Protein AF-A0A6B2T6Z2-F1 (afdb_monomer_lite)

Sequence (76 aa):
MPSYDKLREILDPATTALLTVECQQGVVGTESALPELAAAARSSGALANVARLVAAAHRCGVQVLHAVAERRPDGR

Foldseek 3Di:
DDDPVVVCVVVPLVPAAAEDEAPDCCPQNPVHPPVVRVVCCVVVCVVVVSVVVVVVSVVNVHHYHYHHDDADPVND

Structure (mmCIF, N/CA/C/O backbone):
data_AF-A0A6B2T6Z2-F1
#
_entry.id   AF-A0A6B2T6Z2-F1
#
loop_
_atom_site.group_PDB
_atom_site.id
_atom_site.type_symbol
_atom_site.label_atom_id
_atom_site.label_alt_id
_atom_site.label_comp_id
_atom_site.label_asym_id
_atom_site.label_entity_id
_atom_site.label_seq_id
_atom_site.pdbx_PDB_ins_code
_atom_site.Cartn_x
_atom_site.Cartn_y
_atom_site.Cartn_z
_atom_site.occupancy
_atom_site.B_iso_or_equiv
_atom_site.auth_seq_id
_atom_site.auth_comp_id
_atom_site.auth_asym_id
_atom_site.auth_atom_id
_atom_site.pdbx_PDB_model_num
ATOM 1 N N . MET A 1 1 ? 9.466 2.374 22.803 1.00 75.44 1 MET A N 1
ATOM 2 C CA . MET A 1 1 ? 8.347 1.917 21.947 1.00 75.44 1 MET A CA 1
ATOM 3 C C . MET A 1 1 ? 7.049 2.075 22.722 1.00 75.44 1 MET A C 1
ATOM 5 O O . MET A 1 1 ? 7.086 1.828 23.923 1.00 75.44 1 MET A O 1
ATOM 9 N N . PRO A 1 2 ? 5.944 2.513 22.096 1.00 81.75 2 PRO A N 1
ATOM 10 C CA . PRO A 1 2 ? 4.634 2.503 22.749 1.00 81.75 2 PRO A CA 1
ATOM 11 C C . PRO A 1 2 ? 4.264 1.074 23.176 1.00 81.75 2 PRO A C 1
ATOM 13 O O . PRO 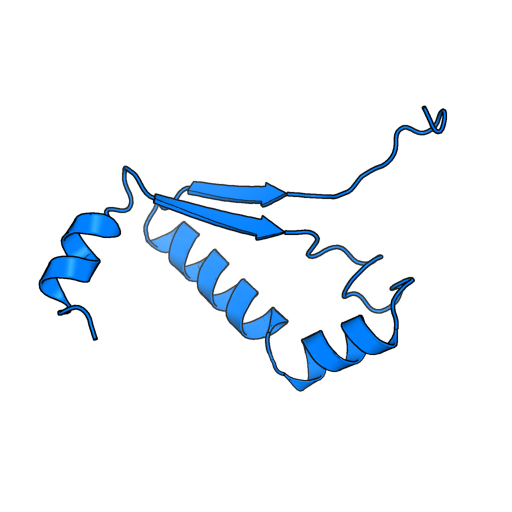A 1 2 ? 4.659 0.110 22.518 1.00 81.75 2 PRO A O 1
ATOM 16 N N . SER A 1 3 ? 3.540 0.940 24.288 1.00 94.62 3 SER A N 1
ATOM 17 C CA . SER A 1 3 ? 3.014 -0.356 24.724 1.00 94.62 3 SER A CA 1
ATOM 18 C C . SER A 1 3 ? 1.938 -0.850 23.757 1.00 94.62 3 SER A C 1
ATOM 20 O O . SER A 1 3 ? 1.303 -0.059 23.057 1.00 94.62 3 SER A O 1
ATOM 22 N N . TYR A 1 4 ? 1.696 -2.162 23.745 1.00 92.06 4 TYR A N 1
ATOM 23 C CA . TYR A 1 4 ? 0.589 -2.731 22.975 1.00 92.06 4 TYR A CA 1
ATOM 24 C C . TYR A 1 4 ? -0.764 -2.150 23.386 1.00 92.06 4 TYR A C 1
ATOM 26 O O . TYR A 1 4 ? -1.601 -1.930 22.520 1.00 92.06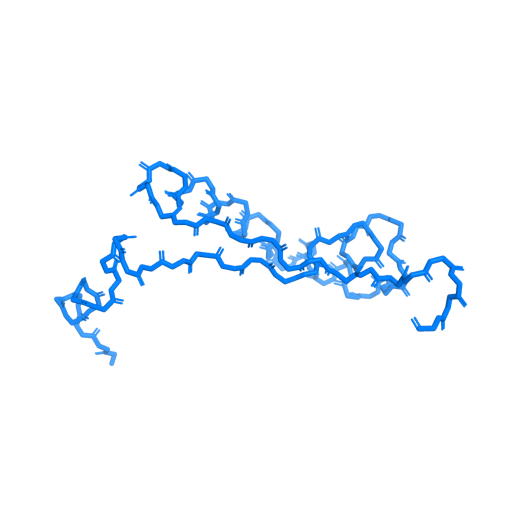 4 TYR A O 1
ATOM 34 N N . ASP A 1 5 ? -0.964 -1.848 24.670 1.00 93.12 5 ASP A N 1
ATOM 35 C CA . ASP A 1 5 ? -2.214 -1.253 25.152 1.00 93.12 5 ASP A CA 1
ATOM 36 C C . ASP A 1 5 ? -2.438 0.132 24.543 1.00 93.12 5 ASP A C 1
ATOM 38 O O . ASP A 1 5 ? -3.492 0.389 23.967 1.00 93.12 5 ASP A O 1
ATOM 42 N N . LYS A 1 6 ? -1.395 0.972 24.527 1.00 92.31 6 LYS A N 1
ATOM 43 C CA . LYS A 1 6 ? -1.457 2.289 23.886 1.00 92.31 6 LYS A CA 1
ATOM 44 C C . LYS A 1 6 ? -1.680 2.197 22.374 1.00 92.31 6 LYS A C 1
ATOM 46 O O . LYS A 1 6 ? -2.343 3.053 21.801 1.00 92.31 6 LYS A O 1
ATOM 51 N N . LEU A 1 7 ? -1.130 1.175 21.712 1.00 92.06 7 LEU A N 1
ATOM 52 C CA . LEU A 1 7 ? -1.376 0.944 20.285 1.00 92.06 7 LEU A CA 1
ATOM 53 C C . LEU A 1 7 ? -2.822 0.519 20.010 1.00 92.06 7 LEU A C 1
ATOM 55 O O . LEU A 1 7 ? -3.384 0.958 19.014 1.00 92.06 7 LEU A O 1
ATOM 59 N N . ARG A 1 8 ? -3.434 -0.300 20.875 1.00 89.62 8 ARG A N 1
ATOM 60 C CA . ARG A 1 8 ? -4.845 -0.691 20.723 1.00 89.62 8 ARG A CA 1
ATOM 61 C C . ARG A 1 8 ? -5.785 0.503 20.848 1.00 89.62 8 ARG A C 1
ATOM 63 O O . ARG A 1 8 ? -6.733 0.579 20.081 1.00 89.62 8 ARG A O 1
ATOM 70 N N . GLU A 1 9 ? -5.504 1.429 21.764 1.00 89.12 9 GLU A N 1
ATOM 71 C CA . GLU A 1 9 ? -6.320 2.638 21.947 1.00 89.12 9 GLU A CA 1
ATOM 72 C C . GLU A 1 9 ? -6.364 3.522 20.693 1.00 89.12 9 GLU A C 1
ATOM 74 O O . GLU A 1 9 ? -7.406 4.090 20.383 1.00 89.12 9 GLU A O 1
ATOM 79 N N . ILE A 1 10 ? -5.252 3.637 19.958 1.00 92.19 10 ILE A N 1
ATOM 80 C CA . ILE A 1 10 ? -5.161 4.522 18.783 1.00 92.19 10 ILE A CA 1
ATOM 81 C C . ILE A 1 10 ? -5.416 3.813 17.443 1.00 92.19 10 ILE A C 1
ATOM 83 O O . ILE A 1 10 ? -5.419 4.477 16.411 1.00 92.19 10 ILE A O 1
ATOM 87 N N . LEU A 1 11 ? -5.581 2.486 17.441 1.00 91.44 11 LEU A N 1
ATOM 88 C CA . LEU A 1 11 ? -5.814 1.665 16.243 1.00 91.44 11 LEU A CA 1
ATOM 89 C C . LEU A 1 11 ? -7.184 0.968 16.277 1.00 91.44 11 LEU A C 1
ATOM 91 O O . LEU A 1 11 ? -7.331 -0.127 15.730 1.00 91.44 11 LEU A O 1
ATOM 95 N N . ASP A 1 12 ? -8.180 1.576 16.928 1.00 92.75 12 ASP A N 1
ATOM 96 C CA . ASP A 1 12 ? -9.565 1.100 16.864 1.00 92.75 12 ASP A CA 1
ATOM 97 C C . ASP A 1 12 ? -10.019 1.050 15.389 1.00 92.75 12 ASP A C 1
ATOM 99 O O . ASP A 1 12 ? -9.975 2.079 14.702 1.00 92.75 12 ASP A O 1
ATOM 103 N N . PRO A 1 13 ? -10.449 -0.117 14.867 1.00 94.25 13 PRO A N 1
ATOM 104 C CA . PRO A 1 13 ? -10.927 -0.236 13.493 1.00 94.25 13 PRO A CA 1
ATOM 105 C C . PRO A 1 13 ? -12.041 0.749 13.125 1.00 94.25 13 PRO A C 1
ATOM 107 O O . PRO A 1 13 ? -12.101 1.173 11.972 1.00 94.25 13 PRO A O 1
ATOM 110 N N . ALA A 1 14 ? -12.887 1.146 14.082 1.00 93.50 14 ALA A N 1
ATOM 111 C CA . ALA A 1 14 ? -13.994 2.075 13.852 1.00 93.50 14 ALA A CA 1
ATOM 112 C C . ALA A 1 14 ? -13.532 3.505 13.519 1.00 93.50 14 ALA A C 1
ATOM 114 O O . ALA A 1 14 ? -14.296 4.280 12.944 1.00 93.50 14 ALA A O 1
ATOM 115 N N . THR A 1 15 ? -12.294 3.863 13.873 1.00 94.69 15 THR A N 1
ATOM 116 C CA . THR A 1 15 ? -11.716 5.202 13.660 1.00 94.69 15 THR A CA 1
ATOM 117 C C . THR A 1 15 ? -10.419 5.168 12.849 1.00 94.69 15 THR A C 1
ATOM 119 O O . THR A 1 15 ? -9.759 6.194 12.684 1.00 94.69 15 THR A O 1
ATOM 122 N N . THR A 1 16 ? -10.065 4.003 12.301 1.00 95.88 16 THR A N 1
ATOM 123 C CA . THR A 1 16 ? -8.831 3.781 11.543 1.00 95.88 16 THR A CA 1
ATOM 124 C C . THR A 1 16 ? -9.135 3.519 10.071 1.00 95.88 16 THR A C 1
ATOM 126 O O . THR A 1 16 ? -10.078 2.806 9.729 1.00 95.88 16 THR A O 1
ATOM 129 N N . ALA A 1 17 ? -8.277 4.033 9.188 1.00 97.12 17 ALA A N 1
ATOM 130 C CA . ALA A 1 17 ? -8.276 3.694 7.770 1.00 97.12 17 ALA A CA 1
ATOM 131 C C . ALA A 1 17 ? -6.880 3.253 7.307 1.00 97.12 17 ALA A C 1
ATOM 133 O O . ALA A 1 17 ? -5.861 3.776 7.764 1.00 97.12 17 ALA A O 1
ATOM 134 N N . LEU A 1 18 ? -6.836 2.313 6.362 1.00 97.75 18 LEU A N 1
ATOM 135 C CA . LEU A 1 18 ? -5.640 1.962 5.606 1.00 97.75 18 LEU A CA 1
ATOM 136 C C . LEU A 1 18 ? -5.663 2.705 4.269 1.00 97.75 18 LEU A C 1
ATOM 138 O O . LEU A 1 18 ? -6.525 2.449 3.430 1.00 97.75 18 LEU A O 1
ATOM 142 N N . LEU A 1 19 ? -4.685 3.580 4.055 1.00 98.19 19 LEU A N 1
ATOM 143 C CA . LEU A 1 19 ? -4.494 4.297 2.799 1.00 98.19 19 LEU A CA 1
ATOM 144 C C . LEU A 1 19 ? -3.330 3.685 2.014 1.00 98.19 19 LEU A C 1
ATOM 146 O O . LEU A 1 19 ? -2.190 3.716 2.478 1.00 98.19 19 LEU A O 1
ATOM 150 N N . THR A 1 20 ? -3.589 3.171 0.812 1.00 97.94 20 THR A N 1
ATOM 151 C CA . THR A 1 20 ? -2.515 2.903 -0.157 1.00 97.94 20 THR A CA 1
ATOM 152 C C . THR A 1 20 ? -2.327 4.131 -1.034 1.00 97.94 20 THR A C 1
ATOM 154 O O . THR A 1 20 ? -3.315 4.649 -1.553 1.00 97.94 20 THR A O 1
ATOM 157 N N . VAL A 1 21 ? -1.087 4.551 -1.262 1.00 97.12 21 VAL A N 1
ATOM 158 C CA . VAL A 1 21 ? -0.766 5.696 -2.122 1.00 97.12 21 VAL A CA 1
ATOM 159 C C . VAL A 1 21 ? -0.084 5.185 -3.383 1.00 97.12 21 VAL A C 1
ATOM 161 O O . VAL A 1 21 ? 0.922 4.484 -3.294 1.00 97.12 21 VAL A O 1
ATOM 164 N N . GLU A 1 22 ? -0.676 5.491 -4.536 1.00 96.31 22 GLU A N 1
ATOM 165 C CA . GLU A 1 22 ? -0.095 5.321 -5.872 1.00 96.31 22 GLU A CA 1
ATOM 166 C C . GLU A 1 22 ? 0.453 3.913 -6.166 1.00 96.31 22 GLU A C 1
ATOM 168 O O . GLU A 1 22 ? 1.412 3.723 -6.911 1.00 96.31 22 GLU A O 1
ATOM 173 N N . CYS A 1 23 ? -0.191 2.877 -5.620 1.00 96.50 23 CYS A N 1
ATOM 174 C CA . CYS A 1 23 ? 0.104 1.475 -5.939 1.00 96.50 23 CYS A CA 1
ATOM 175 C C . CYS A 1 23 ? -0.457 1.086 -7.325 1.00 96.50 23 CYS A C 1
ATOM 177 O O . CYS A 1 23 ? -1.216 0.126 -7.457 1.00 96.50 23 CYS A O 1
ATOM 179 N N . GLN A 1 24 ? -0.121 1.867 -8.352 1.00 95.81 24 GLN A N 1
ATOM 180 C CA . GLN A 1 24 ? -0.605 1.747 -9.728 1.00 95.81 24 GLN A CA 1
ATOM 181 C C . GLN A 1 24 ? 0.455 1.116 -10.640 1.00 95.81 24 GLN A C 1
ATOM 183 O O . GLN A 1 24 ? 1.657 1.175 -10.362 1.00 95.81 24 GLN A O 1
ATOM 188 N N . GLN A 1 25 ? 0.013 0.554 -11.774 1.00 95.62 25 GLN A N 1
ATOM 189 C CA . GLN A 1 25 ? 0.917 -0.049 -12.764 1.00 95.62 25 GLN A CA 1
ATOM 190 C C . GLN A 1 25 ? 1.976 0.943 -13.263 1.00 95.62 25 GLN A C 1
ATOM 192 O O . GLN A 1 25 ? 3.151 0.594 -13.331 1.00 95.62 25 GLN A O 1
ATOM 197 N N . GLY A 1 26 ? 1.579 2.197 -13.500 1.00 95.62 26 GLY A N 1
ATOM 198 C CA . GLY A 1 26 ? 2.477 3.262 -13.953 1.00 95.62 26 GLY A CA 1
ATOM 199 C C . GLY A 1 26 ? 3.542 3.707 -12.939 1.00 95.62 26 GLY A C 1
ATOM 200 O O . GLY A 1 26 ? 4.443 4.447 -13.325 1.00 95.62 26 GLY A O 1
ATOM 201 N N . VAL A 1 27 ? 3.479 3.253 -11.678 1.00 96.06 27 VAL A N 1
ATOM 202 C CA . VAL A 1 27 ? 4.405 3.658 -10.600 1.00 96.06 27 VAL A CA 1
ATOM 203 C C . VAL A 1 27 ? 5.226 2.476 -10.085 1.00 96.06 27 VAL A C 1
ATOM 205 O O . VAL A 1 27 ? 6.455 2.530 -10.063 1.00 96.06 27 VAL A O 1
ATOM 208 N N . VAL A 1 28 ? 4.572 1.376 -9.708 1.00 96.94 28 VAL A N 1
ATOM 209 C CA . VAL A 1 28 ? 5.229 0.195 -9.104 1.00 96.94 28 VAL A CA 1
ATOM 210 C C . VAL A 1 28 ? 4.994 -1.101 -9.888 1.00 96.94 28 VAL A C 1
ATOM 212 O O . VAL A 1 28 ? 5.396 -2.183 -9.455 1.00 96.94 28 VAL A O 1
ATOM 215 N N . GLY A 1 29 ? 4.329 -1.004 -11.038 1.00 95.31 29 GLY A N 1
ATOM 216 C CA . GLY A 1 29 ? 4.026 -2.123 -11.920 1.00 95.31 29 GLY A CA 1
ATOM 217 C C . GLY A 1 29 ? 5.127 -2.462 -12.915 1.00 95.31 29 GLY A C 1
ATOM 218 O O . GLY A 1 29 ? 6.214 -1.888 -12.913 1.00 95.31 29 GLY A O 1
ATOM 219 N N . THR A 1 30 ? 4.839 -3.428 -13.788 1.00 93.75 30 THR A N 1
ATOM 220 C CA . THR A 1 30 ? 5.754 -3.830 -14.872 1.00 93.75 30 THR A CA 1
ATOM 221 C C . THR A 1 30 ? 5.870 -2.780 -15.972 1.00 93.75 30 THR A C 1
ATOM 223 O O . THR A 1 30 ? 6.885 -2.747 -16.656 1.00 93.75 30 THR A O 1
ATOM 226 N N . GLU A 1 31 ? 4.862 -1.920 -16.112 1.00 94.00 31 GLU A N 1
ATOM 227 C CA . GLU A 1 31 ? 4.798 -0.826 -17.093 1.00 94.00 31 GL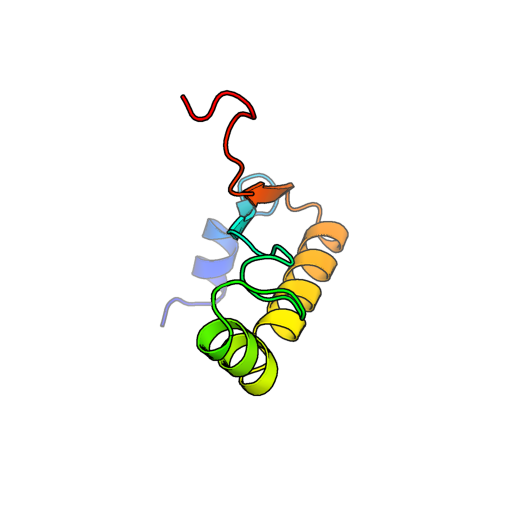U A CA 1
ATOM 228 C C . GLU A 1 31 ? 5.087 0.537 -16.444 1.00 94.00 31 GLU A C 1
ATOM 230 O O . GLU A 1 31 ? 4.597 1.575 -16.883 1.00 94.00 31 GLU A O 1
ATOM 235 N N . SER A 1 32 ? 5.844 0.535 -15.345 1.00 96.50 32 SER A N 1
ATOM 236 C CA . SER A 1 32 ? 6.121 1.750 -14.590 1.00 96.50 32 SER A CA 1
ATOM 237 C C . SER A 1 32 ? 6.962 2.748 -15.388 1.00 96.50 32 SER A C 1
ATOM 239 O O . SER A 1 32 ? 7.977 2.387 -15.987 1.00 96.50 32 SER A O 1
ATOM 241 N N . ALA A 1 33 ? 6.593 4.028 -15.308 1.00 95.44 33 ALA A N 1
ATOM 242 C CA . ALA A 1 33 ? 7.424 5.137 -15.776 1.00 95.44 33 ALA A CA 1
ATOM 243 C C . ALA A 1 33 ? 8.641 5.394 -14.857 1.00 95.44 33 ALA A C 1
ATOM 245 O O . ALA A 1 33 ? 9.525 6.177 -15.200 1.00 95.44 33 ALA A O 1
ATOM 246 N N . LEU A 1 34 ? 8.692 4.729 -13.696 1.00 96.69 34 LEU A N 1
ATOM 247 C CA . LEU A 1 34 ? 9.734 4.797 -12.669 1.00 96.69 34 LEU A CA 1
ATOM 248 C C . LEU A 1 34 ? 10.346 3.394 -12.442 1.00 96.69 34 LEU A C 1
ATOM 250 O O . LEU A 1 34 ? 10.121 2.771 -11.399 1.00 96.69 34 LEU A O 1
ATOM 254 N N . PRO A 1 35 ? 11.119 2.855 -13.404 1.00 95.62 35 PRO A N 1
ATOM 255 C CA . PRO A 1 35 ? 11.539 1.451 -13.393 1.00 95.62 35 PRO A CA 1
ATOM 256 C C . PRO A 1 35 ? 12.404 1.067 -12.182 1.00 95.62 35 PRO A C 1
ATOM 258 O O . PRO A 1 35 ? 12.252 -0.029 -11.643 1.00 95.62 35 PRO A O 1
ATOM 261 N N . GLU A 1 36 ? 13.270 1.963 -11.704 1.00 98.00 36 GLU A N 1
ATOM 262 C CA . GLU A 1 36 ? 14.104 1.712 -10.519 1.00 98.00 36 GLU A CA 1
ATOM 263 C C . GLU A 1 36 ? 13.269 1.619 -9.235 1.00 98.00 36 GLU A C 1
ATOM 265 O O . GLU A 1 36 ? 13.491 0.734 -8.406 1.00 98.00 36 GLU A O 1
ATOM 270 N N . LEU A 1 37 ? 12.250 2.476 -9.101 1.00 97.25 37 LEU A N 1
ATOM 271 C CA . LEU A 1 37 ? 11.304 2.422 -7.988 1.00 97.25 37 LEU A CA 1
ATOM 272 C C . LEU A 1 37 ? 10.497 1.122 -8.021 1.00 97.25 37 LEU A C 1
ATOM 274 O O . LEU A 1 37 ? 10.364 0.462 -6.992 1.00 97.25 37 LEU A O 1
ATOM 278 N N . ALA A 1 38 ? 9.997 0.719 -9.192 1.00 97.81 38 ALA A N 1
ATOM 279 C CA . ALA A 1 38 ? 9.267 -0.538 -9.347 1.00 97.81 38 ALA A CA 1
ATOM 280 C C . ALA A 1 38 ? 10.139 -1.755 -8.987 1.00 97.81 38 ALA A C 1
ATOM 282 O O . ALA A 1 38 ? 9.682 -2.671 -8.292 1.00 97.81 38 ALA A O 1
ATOM 283 N N . ALA A 1 39 ? 11.412 -1.749 -9.397 1.00 97.69 39 ALA A N 1
ATOM 284 C CA . ALA A 1 39 ? 12.374 -2.782 -9.027 1.00 97.69 39 ALA A CA 1
ATOM 285 C C . ALA A 1 39 ? 12.604 -2.823 -7.507 1.00 97.69 39 ALA A C 1
ATOM 287 O O . ALA A 1 39 ? 12.533 -3.901 -6.912 1.00 97.69 39 ALA A O 1
ATOM 288 N N . ALA A 1 40 ? 12.804 -1.666 -6.869 1.00 98.19 40 ALA A N 1
ATOM 289 C CA . ALA A 1 40 ? 12.990 -1.559 -5.423 1.00 98.19 40 ALA A CA 1
ATOM 290 C C . ALA A 1 40 ? 11.739 -1.991 -4.636 1.00 98.19 40 ALA A C 1
ATOM 292 O O . ALA A 1 40 ? 11.838 -2.730 -3.653 1.00 98.19 40 ALA A O 1
ATOM 293 N N . ALA A 1 41 ? 10.543 -1.593 -5.075 1.00 97.44 41 ALA A N 1
ATOM 294 C CA . ALA A 1 41 ? 9.275 -1.984 -4.456 1.00 97.44 41 ALA A CA 1
ATOM 295 C C . ALA A 1 41 ? 9.056 -3.507 -4.505 1.00 97.44 41 ALA A C 1
ATOM 297 O O . ALA A 1 41 ? 8.527 -4.099 -3.557 1.00 97.44 41 ALA A O 1
ATOM 298 N N . ARG A 1 42 ? 9.497 -4.154 -5.591 1.00 95.25 42 ARG A N 1
ATOM 299 C CA . ARG A 1 42 ? 9.437 -5.610 -5.748 1.00 95.25 42 ARG A CA 1
ATOM 300 C C . ARG A 1 42 ? 10.482 -6.323 -4.895 1.00 95.25 42 ARG A C 1
ATOM 302 O O . ARG A 1 42 ? 10.121 -7.231 -4.151 1.00 95.25 42 ARG A O 1
ATOM 309 N N . SER A 1 43 ? 11.749 -5.921 -4.984 1.00 97.62 43 SER A N 1
ATOM 310 C CA . SER A 1 43 ? 12.850 -6.596 -4.284 1.00 97.62 43 SER A CA 1
ATOM 311 C C . SER A 1 43 ? 12.785 -6.426 -2.764 1.00 97.62 43 SER A C 1
ATOM 313 O O . SER A 1 43 ? 13.149 -7.342 -2.033 1.00 97.62 43 SER A O 1
ATOM 315 N N . SER A 1 44 ? 12.253 -5.300 -2.281 1.00 98.06 44 SER A N 1
ATOM 316 C CA . SER A 1 44 ? 12.022 -5.059 -0.848 1.00 98.06 44 SER A CA 1
ATOM 317 C C . SER A 1 44 ? 10.845 -5.848 -0.262 1.00 98.06 44 SER A C 1
ATOM 319 O O . SER A 1 44 ? 10.685 -5.896 0.957 1.00 98.06 44 SER A O 1
ATOM 321 N N . GLY A 1 45 ? 9.981 -6.434 -1.100 1.00 97.88 45 GLY A N 1
ATOM 322 C CA . GLY 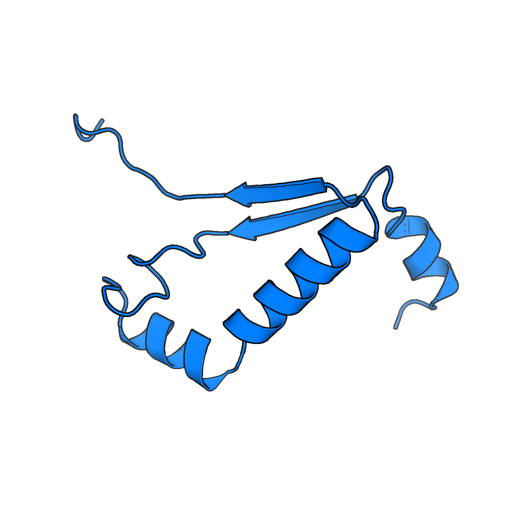A 1 45 ? 8.745 -7.082 -0.655 1.00 97.88 45 GLY A CA 1
ATOM 323 C C . GLY A 1 45 ? 7.661 -6.106 -0.177 1.00 97.88 45 GLY A C 1
ATOM 324 O O . GLY A 1 45 ? 6.666 -6.539 0.413 1.00 97.88 45 GLY A O 1
ATOM 325 N N . ALA A 1 46 ? 7.812 -4.801 -0.434 1.00 97.19 46 ALA A N 1
ATOM 326 C CA . ALA A 1 46 ? 6.842 -3.783 -0.035 1.00 97.19 46 ALA A CA 1
ATOM 327 C C . ALA A 1 46 ? 5.429 -4.102 -0.552 1.00 97.19 46 ALA A C 1
ATOM 329 O O . ALA A 1 46 ? 4.472 -4.077 0.221 1.00 97.19 46 ALA A O 1
ATOM 330 N N . LEU A 1 47 ? 5.301 -4.509 -1.821 1.00 96.75 47 LEU A N 1
ATOM 331 C CA . LEU A 1 47 ? 4.007 -4.852 -2.427 1.00 96.75 47 LEU A CA 1
ATOM 332 C C . LEU A 1 47 ? 3.319 -6.042 -1.738 1.00 96.75 47 LEU A C 1
ATOM 334 O O . LEU A 1 47 ? 2.108 -6.018 -1.522 1.00 96.75 47 LEU A O 1
ATOM 338 N N . ALA A 1 48 ? 4.083 -7.058 -1.325 1.00 97.81 48 ALA A N 1
ATOM 339 C CA . ALA A 1 48 ? 3.542 -8.201 -0.590 1.00 97.81 48 ALA A CA 1
ATOM 340 C C . ALA A 1 48 ? 3.051 -7.794 0.811 1.00 97.81 48 ALA A C 1
ATOM 342 O O . ALA A 1 48 ? 2.000 -8.248 1.269 1.00 97.81 48 ALA A O 1
ATOM 343 N N . ASN A 1 49 ? 3.776 -6.894 1.482 1.00 98.38 49 ASN A N 1
ATOM 344 C CA . ASN A 1 49 ? 3.353 -6.344 2.768 1.00 98.38 49 ASN A CA 1
ATOM 345 C C . ASN A 1 49 ? 2.097 -5.476 2.646 1.00 98.38 49 ASN A C 1
ATOM 347 O O . ASN A 1 49 ? 1.193 -5.626 3.467 1.00 98.38 49 ASN A O 1
ATOM 351 N N . VAL A 1 50 ? 2.000 -4.637 1.611 1.00 98.00 50 VAL A N 1
ATOM 352 C CA . VAL A 1 50 ? 0.783 -3.864 1.316 1.00 98.00 50 VAL A CA 1
ATOM 353 C C . VAL A 1 50 ? -0.402 -4.802 1.091 1.00 98.00 50 VAL A C 1
ATOM 355 O O . VAL A 1 50 ? -1.434 -4.633 1.737 1.00 98.00 50 VAL A O 1
ATOM 358 N N . ALA A 1 51 ? -0.245 -5.847 0.271 1.00 98.06 51 ALA A N 1
ATOM 359 C CA . ALA A 1 51 ? -1.302 -6.833 0.042 1.00 98.06 51 ALA A CA 1
ATOM 360 C C . AL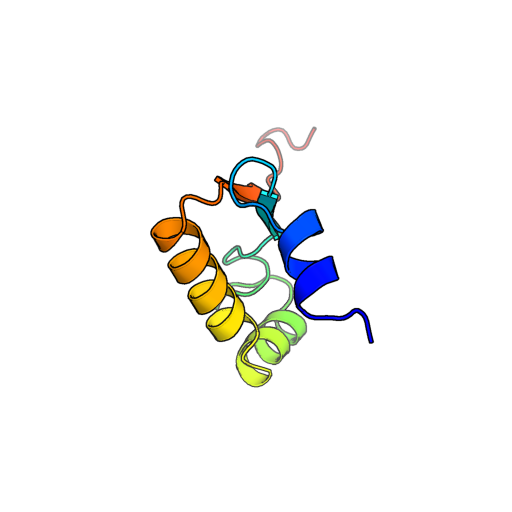A A 1 51 ? -1.750 -7.519 1.347 1.00 98.06 51 ALA A C 1
ATOM 362 O O . ALA A 1 51 ? -2.948 -7.671 1.600 1.00 98.06 51 ALA A O 1
ATOM 363 N N . ARG A 1 52 ? -0.799 -7.879 2.219 1.00 98.56 52 ARG A N 1
ATOM 364 C CA . ARG A 1 52 ? -1.092 -8.462 3.537 1.00 98.56 52 ARG A CA 1
ATOM 365 C C . ARG A 1 52 ? -1.859 -7.494 4.441 1.00 98.56 52 ARG A C 1
ATOM 367 O O . ARG A 1 52 ? -2.785 -7.933 5.126 1.00 98.56 52 ARG A O 1
ATOM 374 N N . LEU A 1 53 ? -1.493 -6.211 4.447 1.00 97.75 53 LEU A N 1
ATOM 375 C CA . LEU A 1 53 ? -2.190 -5.173 5.212 1.00 97.75 53 LEU A CA 1
ATOM 376 C C . LEU A 1 53 ? -3.613 -4.958 4.695 1.00 97.75 53 LEU A C 1
ATOM 378 O O . LEU A 1 53 ? -4.537 -4.977 5.500 1.00 97.75 53 LEU A O 1
ATOM 382 N N . VAL A 1 54 ? -3.809 -4.845 3.377 1.00 98.44 54 VAL A N 1
ATOM 383 C CA . VAL A 1 54 ? -5.143 -4.697 2.765 1.00 98.44 54 VAL A CA 1
ATOM 384 C C . VAL A 1 54 ? -6.031 -5.895 3.098 1.00 98.44 54 VAL A C 1
ATOM 386 O O . VAL A 1 54 ? -7.163 -5.727 3.547 1.00 98.44 54 VAL A O 1
ATOM 389 N N . ALA A 1 55 ? -5.503 -7.115 2.972 1.00 98.56 55 ALA A N 1
ATOM 390 C CA . ALA A 1 55 ? -6.250 -8.317 3.328 1.00 98.56 55 ALA A CA 1
ATOM 391 C C . ALA A 1 55 ? -6.631 -8.349 4.820 1.00 98.56 55 ALA A C 1
ATOM 393 O O . ALA A 1 55 ? -7.726 -8.791 5.165 1.00 98.56 55 ALA A O 1
ATOM 394 N N . ALA A 1 56 ? -5.743 -7.905 5.713 1.00 98.00 56 ALA A N 1
ATOM 395 C CA . ALA A 1 56 ? -6.037 -7.816 7.142 1.00 98.00 56 ALA A CA 1
ATOM 396 C C . ALA A 1 56 ? -7.064 -6.718 7.454 1.00 98.00 56 ALA A C 1
ATOM 398 O O . ALA A 1 56 ? -7.992 -6.975 8.213 1.00 98.00 56 ALA A O 1
ATOM 399 N N . ALA A 1 57 ? -6.942 -5.544 6.831 1.00 9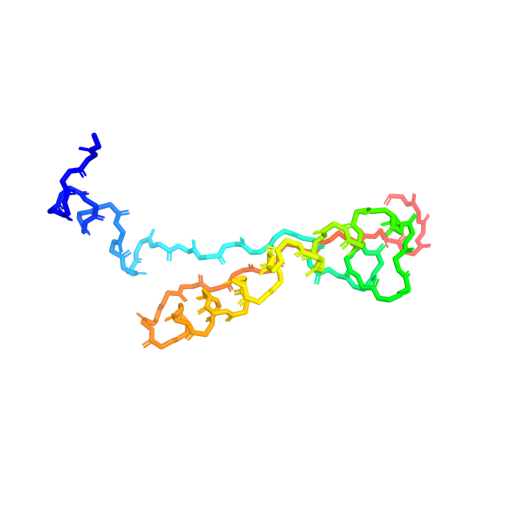7.25 57 ALA A N 1
ATOM 400 C CA . ALA A 1 57 ? -7.876 -4.436 6.990 1.00 97.25 57 ALA A CA 1
ATOM 401 C C . ALA A 1 57 ? -9.304 -4.857 6.621 1.00 97.25 57 ALA A C 1
ATOM 403 O O . ALA A 1 57 ? -10.211 -4.696 7.435 1.00 97.25 57 ALA A O 1
ATOM 404 N N . HIS A 1 58 ? -9.481 -5.521 5.472 1.00 97.62 58 HIS A N 1
ATOM 405 C CA . HIS A 1 58 ? -10.779 -6.072 5.074 1.00 97.62 58 HIS A CA 1
ATOM 406 C C . HIS A 1 58 ? -11.332 -7.084 6.084 1.00 97.62 58 HIS A C 1
ATOM 408 O O . HIS A 1 58 ? -12.513 -7.026 6.415 1.00 97.62 58 HIS A O 1
ATOM 414 N N . ARG A 1 59 ? -10.500 -7.993 6.614 1.00 97.88 59 ARG A N 1
ATOM 415 C CA . ARG A 1 59 ? -10.948 -8.960 7.635 1.00 97.88 59 ARG A CA 1
ATOM 416 C C . ARG A 1 59 ? -11.340 -8.301 8.959 1.00 97.88 59 ARG A C 1
ATOM 418 O O . ARG A 1 59 ? -12.212 -8.820 9.643 1.00 97.88 59 ARG A O 1
ATOM 425 N N . CYS A 1 60 ? -10.696 -7.194 9.320 1.00 95.38 60 CYS A N 1
ATOM 426 C CA . CYS A 1 60 ? -10.942 -6.474 10.569 1.00 95.38 60 CYS A CA 1
ATOM 427 C C . CYS A 1 60 ? -12.004 -5.369 10.444 1.00 95.38 60 CYS A C 1
ATOM 429 O O . CYS A 1 60 ? -12.261 -4.683 11.428 1.00 95.38 60 CYS A O 1
ATOM 431 N N . GLY A 1 61 ? -12.595 -5.165 9.261 1.00 95.88 61 GLY A N 1
ATOM 432 C CA . GLY A 1 61 ? -13.575 -4.099 9.023 1.00 95.88 61 GLY A CA 1
ATOM 433 C C . GLY A 1 61 ? -12.985 -2.683 8.993 1.00 95.88 61 GLY A C 1
ATOM 434 O O . GLY A 1 61 ? -13.731 -1.717 9.101 1.00 95.88 61 GLY A O 1
ATOM 435 N N . VAL A 1 62 ? -11.664 -2.550 8.841 1.00 97.56 62 VAL A N 1
ATOM 436 C CA . VAL A 1 62 ? -10.983 -1.255 8.680 1.00 97.56 62 VAL A CA 1
ATOM 437 C C . VAL A 1 62 ? -11.295 -0.694 7.294 1.00 97.56 62 VAL A C 1
ATOM 439 O O . VAL A 1 62 ? -11.239 -1.424 6.300 1.00 97.56 62 VAL A O 1
ATOM 442 N N . GLN A 1 63 ? -11.568 0.610 7.204 1.00 97.19 63 GLN A N 1
ATOM 443 C CA . GLN A 1 63 ? -11.782 1.267 5.916 1.00 97.19 63 GLN A CA 1
ATOM 444 C C . GLN A 1 63 ? -10.502 1.218 5.072 1.00 97.19 63 GLN A C 1
ATOM 446 O O . GLN A 1 63 ? -9.433 1.616 5.531 1.00 97.19 63 GLN A O 1
ATOM 451 N N . VAL A 1 64 ? -10.606 0.763 3.823 1.00 98.25 64 VAL A N 1
ATOM 452 C CA . VAL A 1 64 ? -9.487 0.771 2.871 1.00 98.25 64 VAL A CA 1
ATOM 453 C C . VAL A 1 64 ? -9.727 1.851 1.823 1.00 98.25 64 VAL A C 1
ATOM 455 O O . VAL A 1 64 ? -10.780 1.895 1.190 1.00 98.25 64 VAL A O 1
ATOM 458 N N . LEU A 1 65 ? -8.740 2.728 1.655 1.00 98.31 65 LEU A N 1
ATOM 459 C CA . LEU A 1 65 ? -8.734 3.821 0.692 1.00 98.31 65 LEU A CA 1
ATOM 460 C C . LEU A 1 65 ? -7.547 3.646 -0.256 1.00 98.31 65 LEU A C 1
ATOM 462 O O . LEU A 1 65 ? -6.419 3.393 0.171 1.00 98.31 65 LEU A O 1
ATOM 466 N N . HIS A 1 66 ? -7.796 3.826 -1.548 1.00 97.69 66 HIS A N 1
ATOM 467 C CA . HIS A 1 66 ? -6.762 3.802 -2.574 1.00 97.69 66 HIS A CA 1
ATOM 468 C C . HIS A 1 66 ? -6.606 5.211 -3.150 1.00 97.69 66 HIS A C 1
ATOM 470 O O . HIS A 1 66 ? -7.432 5.655 -3.945 1.00 97.69 66 HIS A O 1
ATOM 476 N N . ALA A 1 67 ? -5.562 5.927 -2.729 1.00 97.62 67 ALA A N 1
ATOM 477 C CA . ALA A 1 67 ? -5.182 7.200 -3.329 1.00 97.62 67 ALA A CA 1
ATOM 478 C C . ALA A 1 67 ? -4.442 6.925 -4.638 1.00 97.62 67 ALA A C 1
ATOM 480 O O . ALA A 1 67 ? -3.262 6.577 -4.633 1.00 97.62 67 ALA A O 1
ATOM 481 N N . VAL A 1 68 ? -5.166 7.047 -5.748 1.00 96.19 68 VAL A N 1
ATOM 482 C CA . VAL A 1 68 ? -4.615 6.947 -7.100 1.00 96.19 68 VAL A CA 1
ATOM 483 C C . VAL A 1 68 ? -4.245 8.332 -7.620 1.00 96.19 68 VAL A C 1
ATOM 485 O O . VAL A 1 68 ? -4.968 9.302 -7.383 1.00 96.19 68 VAL A O 1
ATOM 488 N N . ALA A 1 69 ? -3.129 8.420 -8.337 1.00 93.56 69 ALA A N 1
ATOM 489 C CA . ALA A 1 69 ? -2.760 9.597 -9.103 1.00 93.56 69 ALA A CA 1
ATOM 490 C C . ALA A 1 69 ? -3.289 9.438 -10.528 1.00 93.56 69 ALA A C 1
ATOM 492 O O . ALA A 1 69 ? -2.929 8.501 -11.239 1.00 93.56 69 ALA A O 1
ATOM 493 N N . GLU A 1 70 ? -4.150 10.361 -10.939 1.00 91.62 70 GLU A N 1
ATOM 494 C CA . GLU A 1 70 ? -4.697 10.425 -12.289 1.00 91.62 70 GLU A CA 1
ATOM 495 C C . GLU A 1 70 ? -4.679 11.874 -12.754 1.00 91.62 70 GLU A C 1
ATOM 497 O O . GLU A 1 70 ? -4.946 12.802 -11.984 1.00 91.62 70 GLU A O 1
ATOM 502 N N . ARG A 1 71 ? -4.375 12.073 -14.035 1.00 90.94 71 ARG A N 1
ATOM 503 C CA . ARG A 1 71 ? -4.480 13.384 -14.670 1.00 90.94 71 ARG A CA 1
ATOM 504 C C . ARG A 1 71 ? -5.722 13.398 -15.538 1.00 90.94 71 ARG A C 1
ATOM 506 O O . ARG A 1 71 ? -6.000 12.439 -16.255 1.00 90.94 71 ARG A O 1
ATOM 513 N N . ARG A 1 72 ? -6.459 14.507 -15.508 1.00 94.81 72 ARG A N 1
ATOM 514 C CA . ARG A 1 72 ? -7.582 14.695 -16.425 1.00 94.81 72 ARG A CA 1
ATOM 515 C C . ARG A 1 72 ? -7.104 14.560 -17.879 1.00 94.81 72 ARG A C 1
ATOM 517 O O . ARG A 1 72 ? -6.006 15.028 -18.191 1.00 94.81 72 ARG A O 1
ATOM 524 N N . PRO A 1 73 ? -7.924 13.994 -18.784 1.00 94.12 73 PRO A N 1
ATOM 525 C CA . PRO A 1 73 ? -7.543 13.832 -20.189 1.00 94.12 73 PRO A CA 1
ATOM 526 C C . PRO A 1 73 ? -7.208 15.147 -20.905 1.00 94.12 73 PRO A C 1
ATOM 528 O O . PRO A 1 73 ? -6.442 15.152 -21.861 1.00 94.12 73 PRO A O 1
ATOM 531 N N . ASP A 1 74 ? -7.764 16.268 -20.442 1.00 94.81 74 ASP A N 1
ATOM 532 C CA . ASP A 1 74 ? -7.492 17.608 -20.976 1.00 94.81 74 ASP A CA 1
ATOM 533 C C . ASP A 1 74 ? -6.183 18.226 -20.457 1.00 94.81 74 ASP A C 1
ATOM 535 O O . ASP A 1 74 ? -5.829 19.344 -20.836 1.00 94.81 74 ASP A O 1
ATOM 539 N N . GLY A 1 75 ? -5.456 17.513 -19.595 1.00 86.31 75 GLY A N 1
ATOM 540 C CA . GLY A 1 75 ? -4.173 17.936 -19.058 1.00 86.31 75 GLY A CA 1
ATOM 541 C C . GLY A 1 75 ? -4.238 19.163 -18.145 1.00 86.31 75 GLY A C 1
ATOM 542 O O . GLY A 1 75 ? -3.173 19.701 -17.828 1.00 86.31 75 GLY A O 1
ATOM 543 N N . ARG A 1 76 ? -5.431 19.603 -17.730 1.00 73.94 76 ARG A N 1
ATOM 544 C CA . ARG A 1 76 ? -5.639 20.770 -16.863 1.00 73.94 76 ARG A CA 1
ATOM 545 C C . ARG A 1 76 ? -5.831 20.392 -15.403 1.00 73.94 76 ARG A C 1
ATOM 547 O O . ARG A 1 76 ? -6.535 19.395 -15.130 1.00 73.94 76 ARG A O 1
#

Radius of gyration: 15.85 Å; chains: 1; bounding box: 28×30×46 Å

Secondary structure (DSSP, 8-state):
---HHHHHHH--GGG-EEEEE--SHHHHSTT-S-HHHHHHHHHTTHHHHHHHHHHHHHHHT-EEEEE-----TT--

pLDDT: mean 95.04, std 4.47, range [73.94, 98.56]